Protein AF-A0A845E015-F1 (afdb_monomer)

pLDDT: mean 81.23, std 20.79, range [33.03, 98.19]

Sequence (175 aa):
MSHLIKTGALLLLVVFLGACHSNDQSSTSAENTTENEKNSPPLDDVDVSLSQDGETISSKSVLYCLPSNNCSEETAKRELRNVELNKMTENASVSPVKEGEEITIHIDGPQPEKISFITETQRNDGSYISDEVVDGRSFVIGGKGKYTILLTVQWENENGEFEGRVSQAAKLDVE

Foldseek 3Di:
DDDDDDDDDDDDDDDDPDPDDDDDDDDDDDDDDDDPPVPQPAPPDKDKFKDFPPHTFFKDWQDWAAVVVVHAPVNVCVSPVDDPLCVRCVVTDEAEDEAPGKIFMDIDDGAAPWKKKWKWFDDPVGIDIDIDTDPDGIDGDHDFAKMKMKIKTFHAPPVRHGRTMIIIIGIYGYD

Nearest PDB structures (foldseek):
  6fg9-assembly1_B  TM=4.701E-01  e=2.094E-01  Mus musculus
  5uwc-assembly1_G  TM=5.126E-01  e=4.700E-01  Homo sapiens
  5uv8-assembly2_G  TM=5.642E-01  e=6.495E-01  Homo sapiens
  3lb6-assembly1_C  TM=4.753E-01  e=9.996E-01  Homo sapiens
  2hft-assembly1_A-2  TM=3.355E-01  e=1.908E+00  Homo sapiens

Secondary structure (DSSP, 8-state):
---------------------------------------PPP--S-EEEEEETTEEEPEEEEEEE-GGGT--HHHHHHHTTT--HHHHTTTPPEEEE-TTSEEEEEEESSPPSEEEEEEEEEETTEEEEEEEE-SSSEEE--SSEEEEEEEEEEEE-TTS-EEEEEEEEEEEEE-

Radius of gyration: 27.39 Å; Cα contacts (8 Å, |Δi|>4): 301; chains: 1; bounding box: 54×73×71 Å

Mean predicted aligned error: 12.78 Å

Structure (mmCIF, N/CA/C/O backbone):
data_AF-A0A845E015-F1
#
_entry.id   AF-A0A845E015-F1
#
loop_
_atom_site.group_PDB
_atom_site.id
_atom_site.type_symbol
_atom_site.label_atom_id
_atom_site.label_alt_id
_atom_site.label_comp_id
_atom_site.label_asym_id
_atom_site.label_entity_id
_atom_site.label_seq_id
_atom_site.pdbx_PDB_ins_code
_atom_site.Cartn_x
_atom_site.Cartn_y
_atom_site.Cartn_z
_atom_site.occupancy
_atom_site.B_iso_or_equiv
_atom_site.auth_seq_id
_atom_site.auth_comp_id
_atom_site.auth_asym_id
_atom_site.auth_atom_id
_atom_site.pdbx_PDB_model_num
ATOM 1 N N . MET A 1 1 ? 24.212 -57.681 9.987 1.00 37.47 1 MET A N 1
ATOM 2 C CA . MET A 1 1 ? 25.670 -57.891 10.106 1.00 37.47 1 MET A CA 1
ATOM 3 C C . MET A 1 1 ? 26.163 -58.578 8.845 1.00 37.47 1 MET A C 1
ATOM 5 O O . MET A 1 1 ? 25.586 -59.583 8.463 1.00 37.47 1 MET A O 1
ATOM 9 N N . SER A 1 2 ? 27.204 -57.993 8.258 1.00 35.72 2 SER A N 1
ATOM 10 C CA . SER A 1 2 ? 28.166 -58.548 7.296 1.00 35.72 2 SER A CA 1
ATOM 11 C C . SER A 1 2 ? 27.725 -58.977 5.894 1.00 35.72 2 SER A C 1
ATOM 13 O O . SER A 1 2 ? 27.258 -60.083 5.645 1.00 35.72 2 SER A O 1
ATOM 15 N N . HIS A 1 3 ? 28.067 -58.075 4.973 1.00 35.16 3 HIS A N 1
ATOM 16 C CA . HIS A 1 3 ? 28.510 -58.326 3.607 1.00 35.16 3 HIS A CA 1
ATOM 17 C C . HIS A 1 3 ? 29.562 -59.442 3.500 1.00 35.16 3 HIS A C 1
ATOM 19 O O . HIS A 1 3 ? 30.440 -59.565 4.354 1.00 35.16 3 HIS A O 1
ATOM 25 N N . LEU A 1 4 ? 29.563 -60.133 2.358 1.00 44.69 4 LEU A N 1
ATOM 26 C CA . LEU A 1 4 ? 30.759 -60.753 1.795 1.00 44.69 4 LEU A CA 1
ATOM 27 C C . LEU A 1 4 ? 30.839 -60.402 0.306 1.00 44.69 4 LEU A C 1
ATOM 29 O O . LEU A 1 4 ? 30.000 -60.785 -0.504 1.00 44.69 4 LEU A O 1
ATOM 33 N N . ILE A 1 5 ? 31.847 -59.592 0.003 1.00 49.12 5 ILE A N 1
ATOM 34 C CA . ILE A 1 5 ? 32.265 -59.117 -1.314 1.00 49.12 5 ILE A CA 1
ATOM 35 C C . ILE A 1 5 ? 33.076 -60.224 -1.999 1.00 49.12 5 ILE A C 1
ATOM 37 O O . ILE A 1 5 ? 33.929 -60.838 -1.357 1.00 49.12 5 ILE A O 1
ATOM 41 N N . LYS A 1 6 ? 32.912 -60.400 -3.317 1.00 42.56 6 LYS A N 1
ATOM 42 C CA . LYS A 1 6 ? 34.004 -60.877 -4.180 1.00 42.56 6 LYS A CA 1
ATOM 43 C C . LYS A 1 6 ? 33.887 -60.334 -5.612 1.00 42.56 6 LYS A C 1
ATOM 45 O O . LYS A 1 6 ? 33.151 -60.849 -6.439 1.00 42.56 6 LYS A O 1
ATOM 50 N N . THR A 1 7 ? 34.613 -59.237 -5.822 1.00 51.06 7 THR A N 1
ATOM 51 C CA . THR A 1 7 ? 35.444 -58.869 -6.987 1.00 51.06 7 THR A CA 1
ATOM 52 C C . THR A 1 7 ? 35.241 -59.564 -8.342 1.00 51.06 7 THR A C 1
ATOM 54 O O . THR A 1 7 ? 35.535 -60.746 -8.493 1.00 51.06 7 THR A O 1
ATOM 57 N N . GLY A 1 8 ? 34.985 -58.723 -9.347 1.00 44.03 8 GLY A N 1
ATOM 58 C CA . GLY A 1 8 ? 35.441 -58.808 -10.744 1.00 44.03 8 GLY A CA 1
ATOM 59 C C . GLY A 1 8 ? 35.162 -57.440 -11.391 1.00 44.03 8 GLY A C 1
ATOM 60 O O . GLY A 1 8 ? 34.007 -57.040 -11.430 1.00 44.03 8 GLY A O 1
ATOM 61 N N . ALA A 1 9 ? 36.160 -56.555 -11.540 1.00 49.34 9 ALA A N 1
ATOM 62 C CA . ALA A 1 9 ? 36.953 -56.331 -12.767 1.00 49.34 9 ALA A CA 1
ATOM 63 C C . ALA A 1 9 ? 36.065 -55.958 -13.977 1.00 49.34 9 ALA A C 1
ATOM 65 O O . ALA A 1 9 ? 35.114 -56.668 -14.255 1.00 49.34 9 ALA A O 1
ATOM 66 N N . LEU A 1 10 ? 36.290 -54.933 -14.797 1.00 40.16 10 LEU A N 1
ATOM 67 C CA . LEU A 1 10 ? 37.304 -53.890 -14.968 1.00 40.16 10 LEU A CA 1
ATOM 68 C C . LEU A 1 10 ? 36.727 -52.951 -16.066 1.00 40.16 10 LEU A C 1
ATOM 70 O O . LEU A 1 10 ? 36.032 -53.436 -16.952 1.00 40.16 10 LEU A O 1
ATOM 74 N N . LEU A 1 11 ? 37.023 -51.649 -15.974 1.00 45.19 11 LEU A N 1
ATOM 75 C CA . LEU A 1 11 ? 36.983 -50.566 -16.981 1.00 45.19 11 LEU A CA 1
ATOM 76 C C . LEU A 1 11 ? 36.246 -50.747 -18.330 1.00 45.19 11 LEU A C 1
ATOM 78 O O . LEU A 1 11 ? 36.599 -51.611 -19.124 1.00 45.19 11 LEU A O 1
ATOM 82 N N . LEU A 1 12 ? 35.498 -49.701 -18.718 1.00 45.59 12 LEU A N 1
ATOM 83 C CA . LEU A 1 12 ? 35.851 -48.920 -19.915 1.00 45.59 12 LEU A CA 1
ATOM 84 C C . LEU A 1 12 ? 35.300 -47.487 -19.847 1.00 45.59 12 LEU A C 1
ATOM 86 O O . LEU A 1 12 ? 34.142 -47.236 -19.535 1.00 45.59 12 LEU A O 1
ATOM 90 N N . LEU A 1 13 ? 36.217 -46.564 -20.105 1.00 49.88 13 LEU A N 1
ATOM 91 C CA . LEU A 1 13 ? 36.133 -45.117 -20.019 1.00 49.88 13 LEU A CA 1
ATOM 92 C C . LEU A 1 13 ? 35.962 -44.613 -21.455 1.00 49.88 13 LEU A C 1
ATOM 94 O O . LEU A 1 13 ? 36.809 -44.911 -22.294 1.00 49.88 13 LEU A O 1
ATOM 98 N N . VAL A 1 14 ? 34.886 -43.881 -21.752 1.00 54.91 14 VAL A N 1
ATOM 99 C CA . VAL A 1 14 ? 34.743 -43.187 -23.039 1.00 54.91 14 VAL A CA 1
ATOM 100 C C . VAL A 1 14 ? 34.348 -41.741 -22.774 1.00 54.91 14 VAL A C 1
ATOM 102 O O . VAL A 1 14 ? 33.202 -41.423 -22.472 1.00 54.91 14 VAL A O 1
ATOM 105 N N . VAL A 1 15 ? 35.353 -40.872 -22.860 1.00 50.47 15 VAL A N 1
ATOM 106 C CA . VAL A 1 15 ? 35.214 -39.419 -22.921 1.00 50.47 15 VAL A CA 1
ATOM 107 C C . VAL A 1 15 ? 34.975 -39.064 -24.385 1.00 50.47 15 VAL A C 1
ATOM 109 O O . VAL A 1 15 ? 35.887 -39.185 -25.198 1.00 50.47 15 VAL A O 1
ATOM 112 N N . PHE A 1 16 ? 33.766 -38.625 -24.730 1.00 51.44 16 PHE A N 1
ATOM 113 C CA . PHE A 1 16 ? 33.521 -37.949 -26.003 1.00 51.44 16 PHE A CA 1
ATOM 114 C C . PHE A 1 16 ? 33.644 -36.438 -25.794 1.00 51.44 16 PHE A C 1
ATOM 116 O O . PHE A 1 16 ? 32.688 -35.757 -25.436 1.00 51.44 16 PHE A O 1
ATOM 123 N N . LEU A 1 17 ? 34.852 -35.919 -26.022 1.00 48.66 17 LEU A N 1
ATOM 124 C CA . LEU A 1 17 ? 35.083 -34.510 -26.337 1.00 48.66 17 LEU A CA 1
ATOM 125 C C . LEU A 1 17 ? 34.808 -34.321 -27.832 1.00 48.66 17 LEU A C 1
ATOM 127 O O . LEU A 1 17 ? 35.690 -34.494 -28.668 1.00 48.66 17 LEU A O 1
ATOM 131 N N . GLY A 1 18 ? 33.559 -34.009 -28.167 1.00 44.41 18 GLY A N 1
ATOM 132 C CA . GLY A 1 18 ? 33.164 -33.593 -29.508 1.00 44.41 18 GLY A CA 1
ATOM 133 C C . GLY A 1 18 ? 33.233 -32.077 -29.644 1.00 44.41 18 GLY A C 1
ATOM 134 O O . GLY A 1 18 ? 32.206 -31.412 -29.589 1.00 44.41 18 GLY A O 1
ATOM 135 N N . ALA A 1 19 ? 34.434 -31.528 -29.826 1.00 40.72 19 ALA A N 1
ATOM 136 C CA . ALA A 1 19 ? 34.593 -30.191 -30.385 1.00 40.72 19 ALA A CA 1
ATOM 137 C C . ALA A 1 19 ? 34.380 -30.284 -31.905 1.00 40.72 19 ALA A C 1
ATOM 139 O O . ALA A 1 19 ? 35.289 -30.669 -32.635 1.00 40.72 19 ALA A O 1
ATOM 140 N N . CYS A 1 20 ? 33.179 -29.959 -32.390 1.00 51.16 20 CYS A N 1
ATOM 141 C CA . CYS A 1 20 ? 32.971 -29.660 -33.807 1.00 51.16 20 CYS A CA 1
ATOM 142 C C . CYS A 1 20 ? 33.109 -28.153 -34.004 1.00 51.16 20 CYS A C 1
ATOM 144 O O . CYS A 1 20 ? 32.175 -27.384 -33.802 1.00 51.16 20 CYS A O 1
ATOM 146 N N . HIS A 1 21 ? 34.321 -27.749 -34.371 1.00 42.00 21 HIS A N 1
ATOM 147 C CA . HIS A 1 21 ? 34.584 -26.476 -35.018 1.00 42.00 21 HIS A CA 1
ATOM 148 C C . HIS A 1 21 ? 34.236 -26.649 -36.501 1.00 42.00 21 HIS A C 1
ATOM 150 O O . HIS A 1 21 ? 34.845 -27.463 -37.194 1.00 42.00 21 HIS A O 1
ATOM 156 N N . SER A 1 22 ? 33.246 -25.920 -36.999 1.00 44.38 22 SER A N 1
ATOM 157 C CA . SER A 1 22 ? 33.042 -25.727 -38.435 1.00 44.38 22 SER A CA 1
ATOM 158 C C . SER A 1 22 ? 32.519 -24.317 -38.624 1.00 44.38 22 SER A C 1
ATOM 160 O O . SER A 1 22 ? 31.389 -23.999 -38.268 1.00 44.38 22 SER A O 1
ATOM 162 N N . ASN A 1 23 ? 33.415 -23.470 -39.109 1.00 46.78 23 ASN A N 1
ATOM 163 C CA . ASN A 1 23 ? 33.151 -22.111 -39.521 1.00 46.78 23 ASN A CA 1
ATOM 164 C C . ASN A 1 23 ? 33.223 -22.128 -41.052 1.00 46.78 23 ASN A C 1
ATOM 166 O O . ASN A 1 23 ? 34.270 -22.509 -41.559 1.00 46.78 23 ASN A O 1
ATOM 170 N N . ASP A 1 24 ? 32.131 -21.784 -41.743 1.00 44.56 24 ASP A N 1
ATOM 171 C CA . 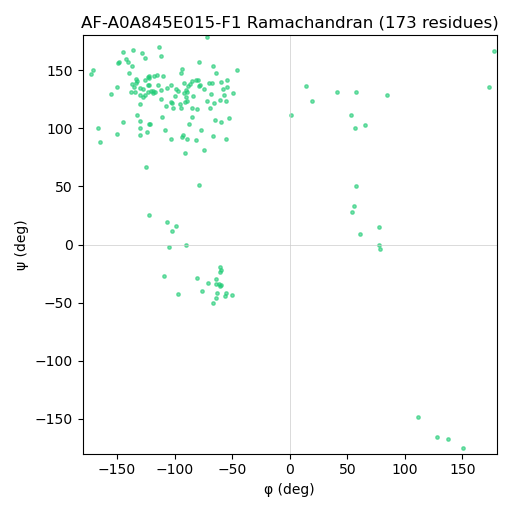ASP A 1 24 ? 32.116 -21.267 -43.125 1.00 44.56 24 ASP A CA 1
ATOM 172 C C . ASP A 1 24 ? 30.734 -20.639 -43.443 1.00 44.56 24 ASP A C 1
ATOM 174 O O . ASP A 1 24 ? 29.782 -21.293 -43.855 1.00 44.56 24 ASP A O 1
ATOM 178 N N . GLN A 1 25 ? 30.636 -19.346 -43.116 1.00 40.94 25 GLN A N 1
ATOM 179 C CA . GLN A 1 25 ? 30.233 -18.214 -43.971 1.00 40.94 25 GLN A CA 1
ATOM 180 C C . GLN A 1 25 ? 28.904 -18.224 -44.788 1.00 40.94 25 GLN A C 1
ATOM 182 O O . GLN A 1 25 ? 28.800 -18.867 -45.823 1.00 40.94 25 GLN A O 1
ATOM 187 N N . SER A 1 26 ? 27.975 -17.341 -44.351 1.00 38.50 26 SER A N 1
ATOM 188 C CA . SER A 1 26 ? 27.117 -16.351 -45.076 1.00 38.50 26 SER A CA 1
ATOM 189 C C . SER A 1 26 ? 26.475 -16.755 -46.423 1.00 38.50 26 SER A C 1
ATOM 191 O O . SER A 1 26 ? 27.168 -17.124 -47.358 1.00 38.50 26 SER A O 1
ATOM 193 N N . SER A 1 27 ? 25.186 -16.574 -46.735 1.00 40.53 27 SER A N 1
ATOM 194 C CA . SER A 1 27 ? 24.207 -15.499 -46.463 1.00 40.53 27 SER A CA 1
ATOM 195 C C . SER A 1 27 ? 22.833 -16.053 -46.911 1.00 40.53 27 SER A C 1
ATOM 197 O O . SER A 1 27 ? 22.796 -16.843 -47.854 1.00 40.53 27 SER A O 1
ATOM 199 N N . THR A 1 28 ? 21.680 -15.693 -46.345 1.00 33.03 28 THR A N 1
ATOM 200 C CA . THR A 1 28 ? 20.768 -14.662 -46.891 1.00 33.03 28 THR A CA 1
ATOM 201 C C . THR A 1 28 ? 19.485 -14.664 -46.047 1.00 33.03 28 THR A C 1
ATOM 203 O O . THR A 1 28 ? 18.975 -15.737 -45.739 1.00 33.03 28 THR A O 1
ATOM 206 N N . SER A 1 29 ? 19.013 -13.464 -45.692 1.00 45.69 29 SER A N 1
ATOM 207 C CA . SER A 1 29 ? 17.725 -13.079 -45.085 1.00 45.69 29 SER A CA 1
ATOM 208 C C . SER A 1 29 ? 16.716 -14.185 -44.761 1.00 45.69 29 SER A C 1
ATOM 210 O O . SER A 1 29 ? 16.039 -14.690 -45.654 1.00 45.69 29 SER A O 1
ATOM 212 N N . ALA A 1 30 ? 16.501 -14.407 -43.464 1.00 40.75 30 ALA A N 1
ATOM 213 C CA . ALA A 1 30 ? 15.176 -14.730 -42.950 1.00 40.75 30 ALA A CA 1
ATOM 214 C C . ALA A 1 30 ? 14.565 -13.441 -42.382 1.00 40.75 30 ALA A C 1
ATOM 216 O O . ALA A 1 30 ? 15.244 -12.652 -41.727 1.00 40.75 30 ALA A O 1
ATOM 217 N N . GLU A 1 31 ? 13.312 -13.204 -42.740 1.00 35.38 31 GLU A N 1
ATOM 218 C CA . GLU A 1 31 ? 12.538 -11.995 -42.492 1.00 35.38 31 GLU A CA 1
ATOM 219 C C . GLU A 1 31 ? 12.486 -11.633 -41.001 1.00 35.38 31 GLU A C 1
ATOM 221 O O . GLU A 1 31 ? 12.013 -12.410 -40.173 1.00 35.38 31 GLU A O 1
ATOM 226 N N . ASN A 1 32 ? 12.927 -10.414 -40.670 1.00 39.31 32 ASN A N 1
ATOM 227 C CA . ASN A 1 32 ? 12.613 -9.781 -39.393 1.00 39.31 32 ASN A CA 1
ATOM 228 C C . ASN A 1 32 ? 11.093 -9.649 -39.286 1.00 39.31 32 ASN A C 1
ATOM 230 O O . ASN A 1 32 ? 10.502 -8.775 -39.922 1.00 39.31 32 ASN A O 1
ATOM 234 N N . THR A 1 33 ? 10.476 -10.487 -38.460 1.00 40.12 33 THR A N 1
ATOM 235 C CA . THR A 1 33 ? 9.096 -10.286 -38.030 1.00 40.12 33 THR A CA 1
ATOM 236 C C . THR A 1 33 ? 9.077 -10.201 -36.511 1.00 40.12 33 THR A C 1
ATOM 238 O O . THR A 1 33 ? 9.175 -11.208 -35.821 1.00 40.12 33 THR A O 1
ATOM 241 N N . THR A 1 34 ? 8.929 -8.955 -36.050 1.00 46.97 34 THR A N 1
ATOM 242 C CA . THR A 1 34 ? 8.390 -8.509 -34.754 1.00 46.97 34 THR A CA 1
ATOM 243 C C . THR A 1 34 ? 9.036 -9.041 -33.478 1.00 46.97 34 THR A C 1
ATOM 245 O O . THR A 1 34 ? 8.598 -10.038 -32.921 1.00 46.97 34 THR A O 1
ATOM 248 N N . GLU A 1 35 ? 9.892 -8.209 -32.895 1.00 40.12 35 GLU A N 1
ATOM 249 C CA . GLU A 1 35 ? 9.710 -7.830 -31.496 1.00 40.12 35 GLU A CA 1
ATOM 250 C C . GLU A 1 35 ? 9.250 -6.371 -31.520 1.00 40.12 35 GLU A C 1
ATOM 252 O O . GLU A 1 35 ? 10.032 -5.448 -31.733 1.00 40.12 35 GLU A O 1
ATOM 257 N N . ASN A 1 36 ? 7.937 -6.155 -31.402 1.00 41.44 36 ASN A N 1
ATOM 258 C CA . ASN A 1 36 ? 7.492 -4.902 -30.811 1.00 41.44 36 ASN A CA 1
ATOM 259 C C . ASN A 1 36 ? 7.953 -5.015 -29.363 1.00 41.44 36 ASN A C 1
ATOM 261 O O . ASN A 1 36 ? 7.257 -5.625 -28.556 1.00 41.44 36 ASN A O 1
ATOM 265 N N . GLU A 1 37 ? 9.145 -4.495 -29.075 1.00 46.66 37 GLU A N 1
ATOM 266 C CA . GLU A 1 37 ? 9.539 -4.098 -27.732 1.00 46.66 37 GLU A CA 1
ATOM 267 C C . GLU A 1 37 ? 8.449 -3.124 -27.289 1.00 46.66 37 GLU A C 1
ATOM 269 O O . GLU A 1 37 ? 8.433 -1.937 -27.637 1.00 46.66 37 GLU A O 1
ATOM 274 N N . LYS A 1 38 ? 7.414 -3.665 -26.652 1.00 47.22 38 LYS A N 1
ATOM 275 C CA . LYS A 1 38 ? 6.378 -2.866 -26.041 1.00 47.22 38 LYS A CA 1
ATOM 276 C C . LYS A 1 38 ? 7.048 -2.317 -24.800 1.00 47.22 38 LYS A C 1
ATOM 278 O O . LYS A 1 38 ? 6.956 -2.898 -23.731 1.00 47.22 38 LYS A O 1
ATOM 283 N N . ASN A 1 39 ? 7.811 -1.247 -24.998 1.00 56.28 39 ASN A N 1
ATOM 284 C CA . ASN A 1 39 ? 8.4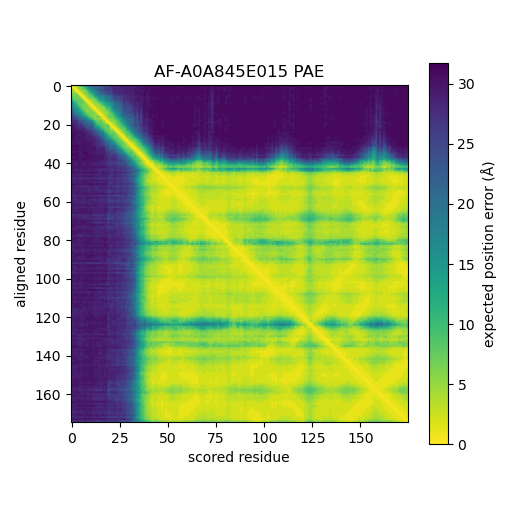60 -0.530 -23.921 1.00 56.28 39 ASN A CA 1
ATOM 285 C C . ASN A 1 39 ? 7.367 -0.204 -22.907 1.00 56.28 39 ASN A C 1
ATOM 287 O O . ASN A 1 39 ? 6.471 0.596 -23.209 1.00 56.28 39 ASN A O 1
ATOM 291 N N . SER A 1 40 ? 7.402 -0.880 -21.755 1.00 60.62 40 SER A N 1
ATOM 292 C CA . SER A 1 40 ? 6.577 -0.515 -20.614 1.00 60.62 40 SER A CA 1
ATOM 293 C C . SER A 1 40 ? 6.758 0.987 -20.413 1.00 60.62 40 SER A C 1
ATOM 295 O O . SER A 1 40 ? 7.894 1.478 -20.475 1.00 60.62 40 SER A O 1
ATOM 297 N N . PRO A 1 41 ? 5.664 1.755 -20.286 1.00 66.12 41 PRO A N 1
ATOM 298 C CA . PRO A 1 41 ? 5.787 3.182 -20.057 1.00 66.12 41 PRO A CA 1
ATOM 299 C C . PRO A 1 41 ? 6.680 3.396 -18.828 1.00 66.12 41 PRO A C 1
ATOM 301 O O . PRO A 1 41 ? 6.532 2.669 -17.843 1.00 66.12 41 PRO A O 1
ATOM 304 N N . PRO A 1 42 ? 7.633 4.339 -18.892 1.00 79.69 42 PRO A N 1
ATOM 305 C CA . PRO A 1 42 ? 8.617 4.495 -17.836 1.00 79.69 42 PRO A CA 1
ATOM 306 C C . PRO A 1 42 ? 7.924 4.791 -16.503 1.00 79.69 42 PRO A C 1
ATOM 308 O O . PRO A 1 42 ? 6.962 5.559 -16.446 1.00 79.69 42 PRO A O 1
ATOM 311 N N . LEU A 1 43 ? 8.432 4.184 -15.430 1.00 85.44 43 LEU A N 1
ATOM 312 C CA . LEU A 1 43 ? 7.988 4.417 -14.052 1.00 85.44 43 LEU A CA 1
ATOM 313 C C . LEU A 1 43 ? 8.594 5.713 -13.497 1.00 85.44 43 LEU A C 1
ATOM 315 O O . LEU A 1 43 ? 9.211 5.724 -12.430 1.00 85.44 43 LEU A O 1
ATOM 319 N N . ASP A 1 44 ? 8.453 6.798 -14.249 1.00 76.12 44 ASP A N 1
ATOM 320 C CA . ASP A 1 44 ? 8.893 8.121 -13.833 1.00 76.12 44 ASP A CA 1
ATOM 321 C C . ASP A 1 44 ? 7.744 8.795 -13.071 1.00 76.12 44 ASP A C 1
ATOM 323 O O . ASP A 1 44 ? 6.633 8.908 -13.585 1.00 76.12 44 ASP A O 1
ATOM 327 N N . ASP A 1 45 ? 8.019 9.213 -11.833 1.00 79.12 45 ASP A N 1
ATOM 328 C CA . ASP A 1 45 ? 7.098 9.961 -10.964 1.00 79.12 45 ASP A CA 1
ATOM 329 C C . ASP A 1 45 ? 5.751 9.272 -10.671 1.00 79.12 45 ASP A C 1
ATOM 331 O O . ASP A 1 45 ? 4.686 9.879 -10.779 1.00 79.12 45 ASP A O 1
ATOM 335 N N . VAL A 1 46 ? 5.795 8.003 -10.253 1.00 92.25 46 VAL A N 1
ATOM 336 C CA . VAL A 1 46 ? 4.602 7.299 -9.762 1.00 92.25 46 VAL A CA 1
ATOM 337 C C . VAL A 1 46 ? 4.219 7.791 -8.367 1.00 92.25 46 VAL A C 1
ATOM 339 O O . VAL A 1 46 ? 5.064 7.814 -7.474 1.00 92.25 46 VAL A O 1
ATOM 342 N N . ASP A 1 47 ? 2.938 8.078 -8.138 1.00 94.06 47 ASP A N 1
ATOM 343 C CA . ASP A 1 47 ? 2.404 8.304 -6.790 1.00 94.06 47 ASP A CA 1
ATOM 344 C C . ASP A 1 47 ? 1.342 7.269 -6.417 1.00 94.06 47 ASP A C 1
ATOM 346 O O . ASP A 1 47 ? 0.576 6.794 -7.258 1.00 94.06 47 ASP A O 1
ATOM 350 N N . VAL A 1 48 ? 1.317 6.904 -5.135 1.00 96.88 48 VAL A N 1
ATOM 351 C CA . VAL A 1 48 ? 0.365 5.942 -4.574 1.00 96.88 48 VAL A CA 1
ATOM 352 C C . VAL A 1 48 ? -0.259 6.546 -3.332 1.00 96.88 48 VAL A C 1
ATOM 354 O O . VAL A 1 48 ? 0.439 6.813 -2.349 1.00 96.88 48 VAL A O 1
ATOM 357 N N . SER A 1 49 ? -1.581 6.680 -3.342 1.00 97.12 49 SER A N 1
ATOM 358 C CA . SER A 1 49 ? -2.342 7.199 -2.208 1.00 97.12 49 SER A CA 1
ATOM 359 C C . SER A 1 49 ? -3.605 6.383 -1.936 1.00 97.12 49 SER A C 1
ATOM 361 O O . SER A 1 49 ? -4.010 5.518 -2.715 1.00 97.12 49 SER A O 1
ATOM 363 N N . LEU A 1 50 ? -4.201 6.624 -0.770 1.00 98.00 50 LEU A N 1
ATOM 364 C CA . LEU A 1 50 ? -5.374 5.918 -0.269 1.00 98.00 50 LEU A CA 1
ATOM 365 C C . LEU A 1 50 ? -6.497 6.919 0.008 1.00 98.00 50 LEU A C 1
ATOM 367 O O . LEU A 1 50 ? -6.244 8.029 0.482 1.00 98.00 50 LEU A O 1
ATOM 371 N N . SER A 1 51 ? -7.744 6.520 -0.228 1.00 98.12 51 SER A N 1
ATOM 372 C CA . SER A 1 51 ? -8.918 7.305 0.167 1.00 98.12 51 SER A CA 1
ATOM 373 C C . SER A 1 51 ? -10.113 6.426 0.504 1.00 98.12 51 SER A C 1
ATOM 375 O O . SER A 1 51 ? -10.248 5.348 -0.068 1.00 98.12 51 SER A O 1
ATOM 377 N N . GLN A 1 52 ? -11.043 6.935 1.300 1.00 98.12 52 GLN A N 1
ATOM 378 C CA . GLN A 1 52 ? -12.391 6.378 1.434 1.00 98.12 52 GLN A CA 1
ATOM 379 C C . GLN A 1 52 ? -13.392 7.532 1.344 1.00 98.12 52 GLN A C 1
ATOM 381 O O . GLN A 1 52 ? -13.110 8.620 1.835 1.00 98.12 52 GLN A O 1
ATOM 386 N N . ASP A 1 53 ? -14.512 7.339 0.643 1.00 95.19 53 ASP A N 1
ATOM 387 C CA . ASP A 1 53 ? -15.525 8.387 0.414 1.00 95.19 53 ASP A CA 1
ATOM 388 C C . ASP A 1 53 ? -14.988 9.701 -0.190 1.00 95.19 53 ASP A C 1
ATOM 390 O O . ASP A 1 53 ? -15.544 10.782 0.000 1.00 95.19 53 ASP A O 1
ATOM 394 N N . GLY A 1 54 ? -13.893 9.618 -0.948 1.00 94.06 54 GLY A N 1
ATOM 395 C CA . GLY A 1 54 ? -13.216 10.785 -1.519 1.00 94.06 54 GLY A CA 1
ATOM 396 C C . GLY A 1 54 ? -12.355 11.571 -0.523 1.00 94.06 54 GLY A C 1
ATOM 397 O O . GLY A 1 54 ? -11.711 12.538 -0.927 1.00 94.06 54 GLY A O 1
ATOM 398 N N . GLU A 1 55 ? -12.287 11.154 0.742 1.00 97.00 55 GLU A N 1
ATOM 399 C CA . GLU A 1 55 ? -11.376 11.712 1.738 1.00 97.00 55 GLU A CA 1
ATOM 400 C C . GLU A 1 55 ? -10.037 10.970 1.728 1.00 97.00 55 GLU A C 1
ATOM 402 O O . GLU A 1 55 ? -9.976 9.739 1.749 1.00 97.00 55 GLU A O 1
ATOM 407 N N . THR A 1 56 ? -8.937 11.723 1.695 1.00 97.31 56 THR A N 1
ATOM 408 C CA . THR A 1 56 ? -7.585 11.159 1.702 1.00 97.31 56 THR A CA 1
ATOM 409 C C . THR A 1 56 ? -7.265 10.509 3.045 1.00 97.31 56 THR A C 1
ATOM 411 O O . THR A 1 56 ? -7.353 11.136 4.102 1.00 97.31 56 THR A O 1
ATOM 414 N N . ILE A 1 57 ? -6.788 9.270 2.990 1.00 97.88 57 ILE A N 1
ATOM 415 C CA . ILE A 1 57 ? -6.207 8.568 4.130 1.00 97.88 57 ILE A CA 1
ATOM 416 C C . ILE A 1 57 ? -4.741 8.983 4.245 1.00 97.88 57 ILE A C 1
ATOM 418 O O . ILE A 1 57 ? -3.972 8.896 3.288 1.00 97.88 57 ILE A O 1
ATOM 422 N N . SER A 1 58 ? -4.336 9.427 5.434 1.00 96.12 58 SER A N 1
ATOM 423 C CA . SER A 1 58 ? -2.953 9.807 5.692 1.00 96.12 58 SER A CA 1
ATOM 424 C C . SER A 1 58 ? -2.066 8.565 5.682 1.00 96.12 58 SER A C 1
ATOM 426 O O . SER A 1 58 ? -2.215 7.666 6.511 1.00 96.12 58 SER A O 1
ATOM 428 N N . SER A 1 59 ? -1.120 8.531 4.748 1.00 95.81 59 SER A N 1
ATOM 429 C CA . SER A 1 59 ? -0.116 7.480 4.648 1.00 95.81 59 SER A CA 1
ATOM 430 C C . SER A 1 59 ? 1.296 8.054 4.639 1.00 95.81 59 SER A C 1
ATOM 432 O O . SER A 1 59 ? 1.531 9.236 4.381 1.00 95.81 59 SER A O 1
ATOM 434 N N . LYS A 1 60 ? 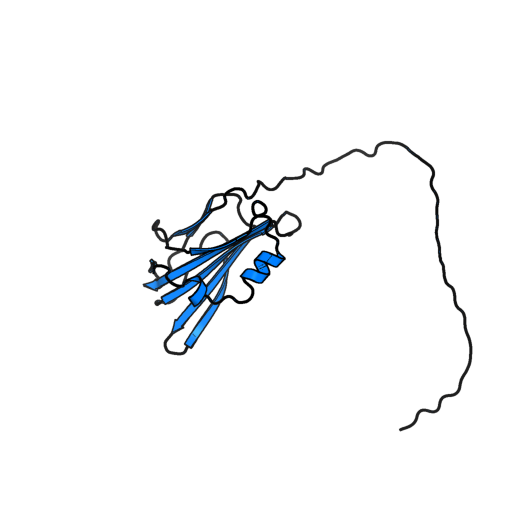2.258 7.190 4.948 1.00 94.12 60 LYS A N 1
ATOM 435 C CA . LYS A 1 60 ? 3.687 7.469 4.906 1.00 94.12 60 LYS A CA 1
ATOM 436 C C . LYS A 1 60 ? 4.345 6.529 3.907 1.00 94.12 60 LYS A C 1
ATOM 438 O O . LYS A 1 60 ? 4.167 5.315 3.999 1.00 94.12 60 LYS A O 1
ATOM 443 N N . SER A 1 61 ? 5.170 7.087 3.026 1.00 93.69 61 SER A N 1
ATOM 444 C CA . SER A 1 61 ? 6.001 6.280 2.136 1.00 93.69 61 SER A CA 1
ATOM 445 C C . SER A 1 61 ? 7.024 5.495 2.963 1.00 93.69 61 SER A C 1
ATOM 447 O O . SER A 1 61 ? 7.795 6.068 3.738 1.00 93.69 61 SER A O 1
ATOM 449 N N . VAL A 1 62 ? 6.984 4.170 2.833 1.00 93.94 62 VAL A N 1
ATOM 450 C CA . VAL A 1 62 ? 7.913 3.229 3.478 1.00 93.94 62 VAL A CA 1
ATOM 451 C C . VAL A 1 62 ? 9.015 2.835 2.513 1.00 93.94 62 VAL A C 1
ATOM 453 O O . VAL A 1 62 ? 10.182 2.769 2.892 1.00 93.94 62 VAL A O 1
ATOM 456 N N . LEU A 1 63 ? 8.636 2.572 1.266 1.00 94.12 63 LEU A N 1
ATOM 457 C CA . LEU A 1 63 ? 9.546 2.198 0.202 1.00 94.12 63 LEU A CA 1
ATOM 458 C C . LEU A 1 63 ? 9.144 2.944 -1.062 1.00 94.12 63 LEU A C 1
ATOM 460 O O . LEU A 1 63 ? 7.981 2.925 -1.457 1.00 94.12 63 LEU A O 1
ATOM 464 N N . TYR A 1 64 ? 10.131 3.552 -1.704 1.00 94.62 64 TYR A N 1
ATOM 465 C CA . TYR A 1 64 ? 10.013 4.106 -3.041 1.00 94.62 64 TYR A CA 1
ATOM 466 C C . TYR A 1 64 ? 11.199 3.579 -3.844 1.00 94.62 64 TYR A C 1
ATOM 468 O O . TYR A 1 64 ? 12.316 4.078 -3.720 1.00 94.62 64 TYR A O 1
ATOM 476 N N . CYS A 1 65 ? 10.988 2.483 -4.564 1.00 94.44 65 CYS A N 1
ATOM 477 C CA . CYS A 1 65 ? 12.031 1.712 -5.232 1.00 94.44 65 CYS A CA 1
ATOM 478 C C . CYS A 1 65 ? 11.696 1.617 -6.717 1.00 94.44 65 CYS A C 1
ATOM 480 O O . CYS A 1 65 ? 10.896 0.775 -7.110 1.00 94.44 65 CYS A O 1
ATOM 482 N N . LEU A 1 66 ? 12.289 2.489 -7.527 1.00 93.00 66 LEU A N 1
ATOM 483 C CA . LEU A 1 66 ? 12.018 2.590 -8.961 1.00 93.00 66 LEU A CA 1
ATOM 484 C C . LEU A 1 66 ? 13.339 2.547 -9.750 1.00 93.00 66 LEU A C 1
ATOM 486 O O . LEU A 1 66 ? 14.411 2.770 -9.181 1.00 93.00 66 LEU A O 1
ATOM 490 N N . PRO A 1 67 ? 13.317 2.312 -11.070 1.00 86.94 67 PRO A N 1
ATOM 491 C CA . PRO A 1 67 ? 14.542 2.295 -11.869 1.00 86.94 67 PRO A CA 1
ATOM 492 C C . PRO A 1 67 ? 15.287 3.636 -11.809 1.00 86.94 67 PRO A C 1
ATOM 494 O O . PRO A 1 67 ? 16.515 3.673 -11.739 1.00 86.94 67 PRO A O 1
ATOM 497 N N . SER A 1 68 ? 14.538 4.742 -11.738 1.00 85.69 68 SER A N 1
ATOM 498 C CA . SER A 1 68 ? 15.054 6.114 -11.669 1.00 85.69 68 SER A CA 1
ATOM 499 C C . SER A 1 68 ? 15.933 6.394 -10.444 1.00 85.69 68 SER A C 1
ATOM 501 O O . SER A 1 68 ? 16.796 7.272 -10.499 1.00 85.69 68 SER A O 1
ATOM 503 N N . ASN A 1 69 ? 15.786 5.631 -9.353 1.00 88.50 69 ASN A N 1
ATOM 504 C CA . ASN A 1 69 ? 16.645 5.734 -8.171 1.00 88.50 69 ASN A CA 1
ATOM 505 C C . ASN A 1 69 ? 17.633 4.565 -8.018 1.00 88.50 69 ASN A C 1
ATOM 507 O O . ASN A 1 69 ? 18.200 4.372 -6.941 1.00 88.50 69 ASN A O 1
ATOM 511 N N . ASN A 1 70 ? 17.899 3.839 -9.112 1.00 86.75 70 ASN A N 1
ATOM 512 C CA . ASN A 1 70 ? 18.796 2.681 -9.175 1.00 86.75 70 ASN A CA 1
ATOM 513 C C . ASN A 1 70 ? 18.424 1.574 -8.176 1.00 86.75 70 ASN A C 1
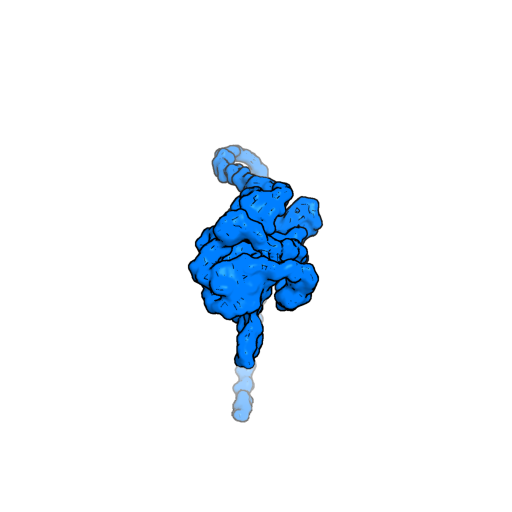ATOM 515 O O . ASN A 1 70 ? 19.304 0.899 -7.631 1.00 86.75 70 ASN A O 1
ATOM 519 N N . CYS A 1 71 ? 17.132 1.399 -7.898 1.00 91.12 71 CYS A N 1
ATOM 520 C CA . CYS A 1 71 ? 16.687 0.365 -6.981 1.00 91.12 71 CYS A CA 1
ATOM 521 C C . CYS A 1 71 ? 16.522 -0.986 -7.686 1.00 91.12 71 CYS A C 1
ATOM 523 O O . CYS A 1 71 ? 16.053 -1.072 -8.816 1.00 91.12 71 CYS A O 1
ATOM 525 N N . SER A 1 72 ? 16.919 -2.054 -6.994 1.00 92.94 72 SER A N 1
ATOM 526 C CA . SER A 1 72 ? 16.811 -3.435 -7.465 1.00 92.94 72 SER A CA 1
ATOM 527 C C . SER A 1 72 ? 15.797 -4.230 -6.649 1.00 92.94 72 SER A C 1
ATOM 529 O O . SER A 1 72 ? 15.499 -3.883 -5.503 1.00 92.94 72 SER A O 1
ATOM 531 N N . GLU A 1 73 ? 15.347 -5.362 -7.191 1.00 94.62 73 GLU A N 1
ATOM 532 C CA . GLU A 1 73 ? 14.449 -6.281 -6.485 1.00 94.62 73 GLU A CA 1
ATOM 533 C C . GLU A 1 73 ? 15.029 -6.726 -5.130 1.00 94.62 73 GLU A C 1
ATOM 535 O O . GLU A 1 73 ? 14.337 -6.741 -4.114 1.00 94.62 73 GLU A O 1
ATOM 540 N N . GLU A 1 74 ? 16.329 -7.026 -5.082 1.00 93.94 74 GLU A N 1
ATOM 541 C CA . GLU A 1 74 ? 17.016 -7.414 -3.845 1.00 93.94 74 GLU A CA 1
ATOM 542 C C . GLU A 1 74 ? 17.028 -6.286 -2.807 1.00 93.94 74 GLU A C 1
ATOM 544 O O . GLU A 1 74 ? 16.910 -6.538 -1.606 1.00 93.94 74 GLU A O 1
ATOM 549 N N . THR A 1 75 ? 17.109 -5.032 -3.260 1.00 91.62 75 THR A N 1
ATOM 550 C 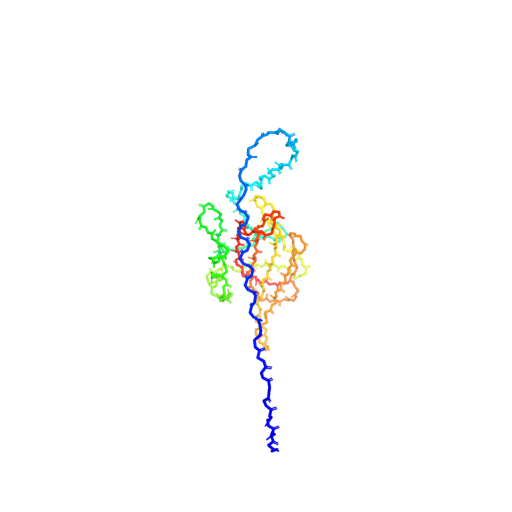CA . THR A 1 75 ? 16.969 -3.869 -2.378 1.00 91.62 75 THR A CA 1
ATOM 551 C C . THR A 1 75 ? 15.541 -3.791 -1.843 1.00 91.62 75 THR A C 1
ATOM 553 O O . THR A 1 75 ? 15.361 -3.761 -0.627 1.00 91.62 75 THR A O 1
ATOM 556 N N . ALA A 1 76 ? 14.528 -3.872 -2.712 1.00 92.62 76 ALA A N 1
ATOM 557 C CA . ALA A 1 76 ? 13.118 -3.857 -2.314 1.00 92.62 76 ALA A CA 1
ATOM 558 C C . ALA A 1 76 ? 12.774 -4.966 -1.305 1.00 92.62 76 ALA A C 1
ATOM 560 O O . ALA A 1 76 ? 12.100 -4.724 -0.300 1.00 92.62 76 ALA A O 1
ATOM 561 N N . LYS A 1 77 ? 13.261 -6.191 -1.547 1.00 92.44 77 LYS A N 1
ATOM 562 C CA . LYS A 1 77 ? 13.093 -7.340 -0.645 1.00 92.44 77 LYS A CA 1
ATOM 563 C C . LYS A 1 77 ? 13.775 -7.108 0.695 1.00 92.44 77 LYS A C 1
ATOM 565 O O . LYS A 1 77 ? 13.204 -7.458 1.723 1.00 92.44 77 LYS A O 1
ATOM 570 N N . ARG A 1 78 ? 14.985 -6.538 0.707 1.00 91.50 78 ARG A N 1
ATOM 571 C CA . ARG A 1 78 ? 15.727 -6.268 1.945 1.00 91.50 78 ARG A CA 1
ATOM 572 C C . ARG A 1 78 ? 15.007 -5.249 2.823 1.00 91.50 78 ARG A C 1
ATOM 574 O O . ARG A 1 78 ? 14.873 -5.506 4.018 1.00 91.50 78 ARG A O 1
ATOM 581 N N . GLU A 1 79 ? 14.530 -4.149 2.242 1.00 89.06 79 GLU A N 1
ATOM 582 C CA . GLU A 1 79 ? 13.833 -3.091 2.991 1.00 89.06 79 GLU A CA 1
ATOM 583 C C . GLU A 1 79 ? 12.513 -3.589 3.609 1.00 89.06 79 GLU A C 1
ATOM 585 O O . GLU A 1 79 ? 12.130 -3.151 4.692 1.00 89.06 79 GLU A O 1
ATOM 590 N N . LEU A 1 80 ? 11.855 -4.569 2.978 1.00 88.62 80 LEU A N 1
ATOM 591 C CA . LEU A 1 80 ? 10.608 -5.170 3.469 1.00 88.62 80 LEU A CA 1
ATOM 592 C C . LEU A 1 80 ? 10.791 -6.549 4.129 1.00 88.62 80 LEU A C 1
ATOM 594 O O . LEU A 1 80 ? 9.813 -7.243 4.379 1.00 88.62 80 LEU A O 1
ATOM 598 N N . ARG A 1 81 ? 12.018 -6.992 4.434 1.00 81.56 81 ARG A N 1
ATOM 599 C CA . ARG A 1 81 ? 12.248 -8.348 4.979 1.00 81.56 81 ARG A CA 1
ATOM 600 C C . ARG A 1 81 ? 11.762 -8.515 6.420 1.00 81.56 81 ARG A C 1
ATOM 602 O O . ARG A 1 81 ? 11.363 -9.607 6.807 1.00 81.56 81 ARG A O 1
ATOM 609 N N . ASN A 1 82 ? 11.839 -7.445 7.209 1.00 77.19 82 ASN A N 1
ATOM 610 C CA . ASN A 1 82 ? 11.475 -7.421 8.625 1.00 77.19 82 ASN A CA 1
ATOM 611 C C . ASN A 1 82 ? 10.442 -6.312 8.853 1.00 77.19 82 ASN A C 1
ATOM 613 O O . ASN A 1 82 ? 10.744 -5.281 9.456 1.00 77.19 82 ASN A O 1
ATOM 617 N N . VAL A 1 83 ? 9.247 -6.492 8.286 1.00 79.06 83 VAL A N 1
ATOM 618 C CA . VAL A 1 83 ? 8.153 -5.525 8.413 1.00 79.06 83 VAL A CA 1
ATOM 619 C C . VAL A 1 83 ? 7.706 -5.434 9.872 1.00 79.06 83 VAL A C 1
ATOM 621 O O . VAL A 1 83 ? 7.040 -6.324 10.390 1.00 79.06 83 VAL A O 1
ATOM 624 N N . GLU A 1 84 ? 8.044 -4.327 10.527 1.00 87.12 84 GLU A N 1
ATOM 625 C CA . GLU A 1 84 ? 7.455 -3.918 11.802 1.00 87.12 84 GLU A CA 1
ATOM 626 C C . GLU A 1 84 ? 6.454 -2.789 11.527 1.00 87.12 84 GLU A C 1
ATOM 628 O O . GLU A 1 84 ? 6.816 -1.609 11.503 1.00 87.12 84 GLU A O 1
ATOM 633 N N . LEU A 1 85 ? 5.189 -3.150 11.296 1.00 85.31 85 LEU A N 1
ATOM 634 C CA . LEU A 1 85 ? 4.102 -2.230 10.925 1.00 85.31 85 LEU A CA 1
ATOM 635 C C . LEU A 1 85 ? 4.010 -1.015 11.865 1.00 85.31 85 LEU A C 1
ATOM 637 O O . LEU A 1 85 ? 3.933 0.132 11.414 1.00 85.31 85 LEU A O 1
ATOM 641 N N . ASN A 1 86 ? 4.120 -1.245 13.175 1.00 83.56 86 ASN A N 1
ATOM 642 C CA . ASN A 1 86 ? 4.112 -0.179 14.183 1.00 83.56 86 ASN A CA 1
ATOM 643 C C . ASN A 1 86 ? 5.262 0.829 14.021 1.00 83.56 86 ASN A C 1
ATOM 645 O O . ASN A 1 86 ? 5.068 2.023 14.250 1.00 83.56 86 ASN A O 1
ATOM 649 N N . LYS A 1 87 ? 6.447 0.370 13.600 1.00 87.62 87 LYS A N 1
ATOM 650 C CA . LYS A 1 87 ? 7.612 1.228 13.340 1.00 87.62 87 LYS A CA 1
ATOM 651 C C . LYS A 1 87 ? 7.463 1.985 12.022 1.00 87.62 87 LYS A C 1
ATOM 653 O O . LYS A 1 87 ? 7.778 3.169 11.941 1.00 87.62 87 LYS A O 1
ATOM 658 N N . MET A 1 88 ? 6.942 1.326 10.989 1.00 88.31 88 MET A N 1
ATOM 659 C CA . MET A 1 88 ? 6.691 1.957 9.687 1.00 88.31 88 MET A CA 1
ATOM 660 C C . MET A 1 88 ? 5.687 3.107 9.793 1.00 88.31 88 MET A C 1
ATOM 662 O O . MET A 1 88 ? 5.852 4.138 9.143 1.00 88.31 88 MET A O 1
ATOM 666 N N . THR A 1 89 ? 4.716 2.970 10.694 1.00 89.81 89 THR A N 1
ATOM 667 C CA . THR A 1 89 ? 3.702 3.988 10.992 1.00 89.81 89 THR A CA 1
ATOM 668 C C . THR A 1 89 ? 4.007 4.827 12.230 1.00 89.81 89 THR A C 1
ATOM 670 O O . THR A 1 89 ? 3.128 5.518 12.760 1.00 89.81 89 THR A O 1
ATOM 673 N N . GLU A 1 90 ? 5.245 4.809 12.723 1.00 88.19 90 GLU A N 1
ATOM 674 C CA . GLU A 1 90 ? 5.653 5.674 13.825 1.00 88.19 90 GLU A CA 1
ATOM 675 C C . GLU A 1 90 ? 5.410 7.145 13.445 1.00 88.19 90 GLU A C 1
ATOM 677 O O . GLU A 1 90 ? 5.808 7.598 12.367 1.00 88.19 90 GLU A O 1
ATOM 682 N N . ASN A 1 91 ? 4.715 7.872 14.325 1.00 87.19 91 ASN A N 1
ATOM 683 C CA . ASN A 1 91 ? 4.264 9.256 14.127 1.00 87.19 91 ASN A CA 1
ATOM 684 C C . ASN A 1 91 ? 3.306 9.498 12.942 1.00 87.19 91 ASN A C 1
ATOM 686 O O . ASN A 1 91 ? 3.019 10.653 12.638 1.00 87.19 91 ASN A O 1
ATOM 690 N N . ALA A 1 92 ? 2.790 8.452 12.287 1.00 89.50 92 ALA A N 1
ATOM 691 C CA . ALA A 1 92 ? 1.729 8.613 11.296 1.00 89.50 92 ALA A CA 1
ATOM 692 C C . ALA A 1 92 ? 0.425 9.068 11.970 1.00 89.50 92 ALA A C 1
ATOM 694 O O . ALA A 1 92 ? 0.068 8.574 13.049 1.00 89.50 92 ALA A O 1
ATOM 695 N N . SER A 1 93 ? -0.276 9.997 11.321 1.00 94.50 93 SER A N 1
ATOM 696 C CA . SER A 1 93 ? -1.620 10.415 11.716 1.00 94.50 93 SER A CA 1
ATOM 697 C C . SER A 1 93 ? -2.599 9.254 11.576 1.00 94.50 93 SER A C 1
ATOM 699 O O . SER A 1 93 ? -2.444 8.404 10.702 1.00 94.50 93 SER A O 1
ATOM 701 N N . VAL A 1 94 ? -3.605 9.225 12.447 1.00 96.31 94 VAL A N 1
ATOM 702 C CA . VAL A 1 94 ? -4.691 8.245 12.367 1.00 96.31 94 VAL A CA 1
ATOM 703 C C . VAL A 1 94 ? -5.802 8.827 11.499 1.00 96.31 94 VAL A C 1
ATOM 705 O O . VAL A 1 94 ? -6.262 9.936 11.773 1.00 96.31 94 VAL A O 1
ATOM 708 N N . SER A 1 95 ? -6.222 8.088 10.476 1.00 97.44 95 SER A N 1
ATOM 709 C CA . SER A 1 95 ? -7.366 8.433 9.630 1.00 97.44 95 SER A CA 1
ATOM 710 C C . SER A 1 95 ? -8.606 7.642 10.058 1.00 97.44 95 SER A C 1
ATOM 712 O O . SER A 1 95 ? -8.518 6.416 10.151 1.00 97.44 95 SER A O 1
ATOM 714 N N . PRO A 1 96 ? -9.750 8.299 10.315 1.00 97.12 96 PRO A N 1
ATOM 715 C CA . PRO A 1 96 ? -11.007 7.591 10.504 1.00 97.12 96 PRO A CA 1
ATOM 716 C C . PRO A 1 96 ? -11.467 6.995 9.169 1.00 97.12 96 PRO A C 1
ATOM 718 O O . PRO A 1 96 ? -11.344 7.636 8.126 1.00 97.12 96 PRO A O 1
ATOM 721 N N . VAL A 1 97 ? -11.984 5.773 9.210 1.00 97.44 97 VAL A N 1
ATOM 722 C CA . VAL A 1 97 ? -12.618 5.087 8.078 1.00 97.44 97 VAL A CA 1
ATOM 723 C C . VAL A 1 97 ? -13.831 4.314 8.591 1.00 97.44 97 VAL A C 1
ATOM 725 O O . VAL A 1 97 ? -13.901 3.958 9.765 1.00 97.44 97 VAL A O 1
ATOM 728 N N . LYS A 1 98 ? -14.782 4.015 7.720 1.00 97.56 98 LYS A N 1
ATOM 729 C CA . LYS A 1 98 ? -15.967 3.227 8.046 1.00 97.56 98 LYS A CA 1
ATOM 730 C C . LYS A 1 98 ? -15.740 1.750 7.769 1.00 97.56 98 LYS A C 1
ATOM 732 O O . LYS A 1 98 ? -15.167 1.367 6.743 1.00 97.56 98 LYS A O 1
ATOM 737 N N . GLU A 1 99 ? -16.228 0.925 8.686 1.00 96.25 99 GLU A N 1
ATOM 738 C CA . GLU A 1 99 ? -16.248 -0.526 8.551 1.00 96.25 99 GLU A CA 1
ATOM 739 C C . GLU A 1 99 ? -17.025 -0.959 7.300 1.00 96.25 99 GLU A C 1
ATOM 741 O O . GLU A 1 99 ? -18.153 -0.526 7.064 1.00 96.25 99 GLU A O 1
ATOM 746 N N . GLY A 1 100 ? -16.451 -1.881 6.523 1.00 94.00 100 GLY A N 1
ATOM 747 C CA . GLY A 1 100 ? -17.158 -2.507 5.403 1.00 94.00 100 GLY A CA 1
ATOM 748 C C . GLY A 1 100 ? -17.249 -1.662 4.127 1.00 94.00 100 GLY A C 1
ATOM 749 O O . GLY A 1 100 ? -17.744 -2.166 3.121 1.00 94.00 100 GLY A O 1
ATOM 750 N N . GLU A 1 101 ? -16.765 -0.420 4.141 1.00 96.88 101 GLU A N 1
ATOM 751 C CA . GLU A 1 101 ? -16.711 0.446 2.962 1.00 96.88 101 GLU A CA 1
ATOM 752 C C . GLU A 1 101 ? -15.353 0.355 2.248 1.00 96.88 101 GLU A C 1
ATOM 754 O O . GLU A 1 101 ? -14.315 0.076 2.857 1.00 96.88 101 GLU A O 1
ATOM 759 N N . GLU A 1 102 ? -15.353 0.585 0.934 1.00 97.25 102 GLU A N 1
ATOM 760 C CA . GLU A 1 102 ? -14.161 0.434 0.099 1.00 97.25 102 GLU A CA 1
ATOM 761 C C . GLU A 1 102 ? -13.133 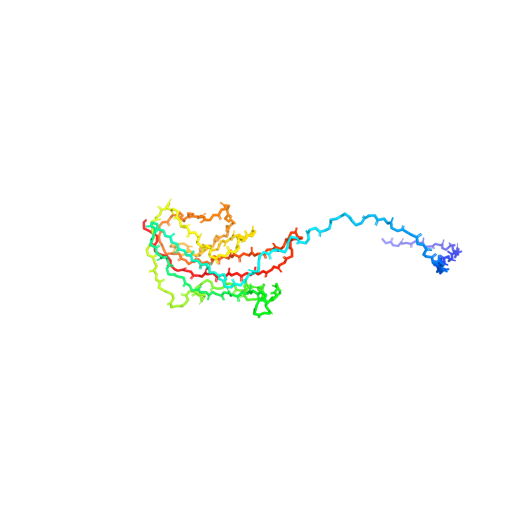1.539 0.343 1.00 97.25 102 GLU A C 1
ATOM 763 O O . GLU A 1 102 ? -13.387 2.725 0.127 1.00 97.25 102 GLU A O 1
ATOM 768 N N . ILE A 1 103 ? -11.920 1.131 0.700 1.00 98.06 103 ILE A N 1
ATOM 769 C CA . ILE A 1 103 ? -10.736 1.976 0.616 1.00 98.06 103 ILE A CA 1
ATOM 770 C C . ILE A 1 103 ? -10.205 1.872 -0.812 1.00 98.06 103 ILE A C 1
ATOM 772 O O . ILE A 1 103 ? -9.807 0.800 -1.262 1.00 98.06 103 ILE A O 1
ATOM 776 N N . THR A 1 104 ? -10.198 2.993 -1.524 1.00 98.12 104 THR A N 1
ATOM 777 C CA . THR A 1 104 ? -9.678 3.109 -2.889 1.00 98.12 104 THR A CA 1
ATOM 778 C C . THR A 1 104 ? -8.178 3.384 -2.875 1.00 98.12 104 THR A C 1
ATOM 780 O O . THR A 1 104 ? -7.690 4.205 -2.096 1.00 98.12 104 THR A O 1
ATOM 783 N N . ILE A 1 105 ? -7.464 2.720 -3.778 1.00 98.19 105 ILE A N 1
ATOM 784 C CA . ILE A 1 105 ? -6.045 2.899 -4.059 1.00 98.19 105 ILE A CA 1
ATOM 785 C C . ILE A 1 105 ? -5.923 3.739 -5.328 1.00 98.19 105 ILE A C 1
ATOM 787 O O . ILE A 1 105 ? -6.337 3.318 -6.412 1.00 98.19 105 ILE A O 1
ATOM 791 N N . HIS A 1 106 ? -5.323 4.916 -5.200 1.00 97.50 106 HIS A N 1
ATOM 792 C CA . HIS A 1 106 ? -5.015 5.781 -6.333 1.00 97.50 106 HIS A CA 1
ATOM 793 C C . HIS A 1 106 ? -3.573 5.563 -6.752 1.00 97.50 106 HIS A C 1
ATOM 795 O O . HIS A 1 106 ? -2.679 5.532 -5.908 1.00 97.50 106 HIS A O 1
ATOM 801 N N . ILE A 1 107 ? -3.371 5.391 -8.056 1.00 96.12 107 ILE A N 1
ATOM 802 C CA . ILE A 1 107 ? -2.054 5.222 -8.664 1.00 96.12 107 ILE A CA 1
ATOM 803 C C . ILE A 1 107 ? -1.971 6.195 -9.827 1.00 96.12 107 ILE A C 1
ATOM 805 O O . ILE A 1 107 ? -2.596 5.967 -10.871 1.00 96.12 107 ILE A O 1
ATOM 809 N N . ASP A 1 108 ? -1.197 7.254 -9.633 1.00 94.38 108 ASP A N 1
ATOM 810 C CA . ASP A 1 108 ? -0.866 8.209 -10.680 1.00 94.38 108 ASP A CA 1
ATOM 811 C C . ASP A 1 108 ? 0.379 7.697 -11.403 1.00 94.38 108 ASP A C 1
ATOM 813 O O . ASP A 1 108 ? 1.482 7.737 -10.868 1.00 94.38 108 ASP A O 1
ATOM 817 N N . GLY A 1 109 ? 0.184 7.139 -12.601 1.00 92.88 109 GLY A N 1
ATOM 818 C CA . GLY A 1 109 ? 1.247 6.529 -13.403 1.00 92.88 109 GLY A CA 1
ATOM 819 C C . GLY A 1 109 ? 0.830 5.209 -14.066 1.00 92.88 109 GLY A C 1
ATOM 820 O O . GLY A 1 109 ? -0.367 4.881 -14.126 1.00 92.88 109 GLY A O 1
ATOM 821 N N . PRO A 1 110 ? 1.804 4.442 -14.595 1.00 92.81 110 PRO A N 1
ATOM 822 C CA . PRO A 1 110 ? 1.570 3.098 -15.114 1.00 92.81 110 PRO A CA 1
ATOM 823 C C . PRO A 1 110 ? 0.899 2.198 -14.076 1.00 92.81 110 PRO A C 1
ATOM 825 O O . PRO A 1 110 ? 1.200 2.266 -12.885 1.00 92.81 110 PRO A O 1
ATOM 828 N N . GLN A 1 111 ? -0.025 1.348 -14.521 1.00 93.44 111 GLN A N 1
ATOM 829 C CA . GLN A 1 111 ? -0.714 0.441 -13.607 1.00 93.44 111 GLN A CA 1
ATOM 830 C C . GLN A 1 111 ? 0.189 -0.749 -13.256 1.00 93.44 111 GLN A C 1
ATOM 832 O O . GLN A 1 111 ? 0.841 -1.270 -14.154 1.00 93.44 111 GLN A O 1
ATOM 837 N N . PRO A 1 112 ? 0.231 -1.154 -11.980 1.00 94.62 112 PRO A N 1
ATOM 838 C CA . PRO A 1 112 ? 1.043 -2.269 -11.508 1.00 94.62 112 PRO A CA 1
ATOM 839 C C . PRO A 1 112 ? 0.401 -3.618 -11.827 1.00 94.62 112 PRO A C 1
ATOM 841 O O . PRO A 1 112 ? -0.822 -3.749 -11.904 1.00 94.62 112 PRO A O 1
ATOM 844 N N . GLU A 1 113 ? 1.232 -4.649 -11.877 1.00 95.31 113 GLU A N 1
ATOM 845 C CA . GLU A 1 113 ? 0.815 -6.041 -12.016 1.00 95.31 113 GLU A CA 1
ATOM 846 C C . GLU A 1 113 ? 0.358 -6.624 -10.675 1.00 95.31 113 GLU A C 1
ATOM 848 O O . GLU A 1 113 ? -0.468 -7.538 -10.643 1.00 95.31 113 GLU A O 1
ATOM 853 N N . LYS A 1 114 ? 0.904 -6.125 -9.555 1.00 95.19 114 LYS A N 1
ATOM 854 C CA . LYS A 1 114 ? 0.644 -6.672 -8.217 1.00 95.19 114 LYS A CA 1
ATOM 855 C C . LYS A 1 114 ? 0.357 -5.580 -7.200 1.00 95.19 114 LYS A C 1
ATOM 857 O O . LYS A 1 114 ? 1.129 -4.636 -7.033 1.00 95.19 114 LYS A O 1
ATOM 862 N N . ILE A 1 115 ? -0.727 -5.777 -6.458 1.00 97.25 115 ILE A N 1
ATOM 863 C CA . ILE A 1 115 ? -1.114 -4.961 -5.312 1.00 97.25 115 ILE A CA 1
ATOM 864 C C . ILE A 1 115 ? -1.423 -5.909 -4.155 1.00 97.25 115 ILE A C 1
ATOM 866 O O . ILE A 1 115 ? -2.191 -6.859 -4.305 1.00 97.25 115 ILE A O 1
ATOM 870 N N . SER A 1 116 ? -0.825 -5.663 -2.997 1.00 96.00 116 SER A N 1
ATOM 871 C CA . SER A 1 116 ? -1.124 -6.398 -1.770 1.00 96.00 116 SER A CA 1
ATOM 872 C C . SER A 1 116 ? -1.101 -5.472 -0.569 1.00 96.00 116 SER A C 1
ATOM 874 O O . SER A 1 116 ? -0.499 -4.395 -0.606 1.00 96.00 116 SER A O 1
ATOM 876 N N . PHE A 1 117 ? -1.747 -5.879 0.515 1.00 94.88 117 PHE A N 1
ATOM 877 C CA . PHE A 1 117 ? -1.639 -5.173 1.778 1.00 94.88 117 PHE A CA 1
ATOM 878 C C . PHE A 1 117 ? -1.539 -6.136 2.950 1.00 94.88 117 PHE A C 1
ATOM 880 O O . PHE A 1 117 ? -2.133 -7.210 2.961 1.00 94.88 117 PHE A O 1
ATOM 887 N N . ILE A 1 118 ? -0.807 -5.697 3.968 1.00 93.38 118 ILE A N 1
ATOM 888 C CA . ILE A 1 118 ? -0.742 -6.363 5.263 1.00 93.38 118 ILE A CA 1
ATOM 889 C C . ILE A 1 118 ? -1.424 -5.459 6.281 1.00 93.38 118 ILE A C 1
ATOM 891 O O . ILE A 1 118 ? -1.136 -4.261 6.332 1.00 93.38 118 ILE A O 1
ATOM 895 N N . THR A 1 119 ? -2.304 -6.024 7.103 1.00 93.06 119 THR A N 1
ATOM 896 C CA . THR A 1 119 ? -2.900 -5.343 8.258 1.00 93.06 119 THR A CA 1
ATOM 897 C C . THR A 1 119 ? -2.371 -5.923 9.561 1.00 93.06 119 THR A C 1
ATOM 899 O O . THR A 1 119 ? -2.157 -7.126 9.673 1.00 93.06 119 THR A O 1
ATOM 902 N N . GLU A 1 120 ? -2.200 -5.070 10.567 1.00 92.94 120 GLU A N 1
ATOM 903 C CA . GLU A 1 120 ? -2.034 -5.453 11.968 1.00 92.94 120 GLU A CA 1
ATOM 904 C C . GLU A 1 120 ? -3.116 -4.763 12.804 1.00 92.94 120 GLU A C 1
ATOM 906 O O . GLU A 1 120 ? -3.309 -3.550 12.701 1.00 92.94 120 GLU A O 1
ATOM 911 N N . THR A 1 121 ? -3.804 -5.516 13.660 1.00 90.62 121 THR A N 1
ATOM 912 C CA . THR A 1 121 ? -4.762 -4.972 14.630 1.00 90.62 121 THR A CA 1
ATOM 913 C C . THR A 1 121 ? -4.532 -5.561 16.014 1.00 90.62 121 THR A C 1
ATOM 915 O O . THR A 1 121 ? -4.258 -6.753 16.159 1.00 90.62 121 THR A O 1
ATOM 918 N N . GLN A 1 122 ? -4.657 -4.729 17.049 1.00 80.62 122 GLN A N 1
ATOM 919 C CA . GLN A 1 122 ? -4.675 -5.198 18.433 1.00 80.62 122 GLN A CA 1
ATOM 920 C C . GLN A 1 122 ? -6.114 -5.382 18.900 1.00 80.62 122 GLN A C 1
ATOM 922 O O . GLN A 1 122 ? -6.898 -4.433 18.947 1.00 80.62 122 GLN A O 1
ATOM 927 N N . ARG A 1 123 ? -6.433 -6.607 19.306 1.00 76.44 123 ARG A N 1
ATOM 928 C CA . ARG A 1 123 ? -7.678 -6.968 19.982 1.00 76.44 123 ARG A CA 1
ATOM 929 C C . ARG A 1 123 ? -7.364 -7.405 21.414 1.00 76.44 123 ARG A C 1
ATOM 931 O O . ARG A 1 123 ? -6.208 -7.583 21.793 1.00 76.44 123 ARG A O 1
ATOM 938 N N . ASN A 1 124 ? -8.401 -7.567 22.231 1.00 74.75 124 ASN A N 1
ATOM 939 C CA . ASN A 1 124 ? -8.257 -7.886 23.660 1.00 74.75 124 ASN A CA 1
ATOM 940 C C . ASN A 1 124 ? -7.510 -9.207 23.936 1.00 74.75 124 ASN A C 1
ATOM 942 O O . ASN A 1 124 ? -7.002 -9.412 25.034 1.00 74.75 124 ASN A O 1
ATOM 946 N N . ASP A 1 125 ? -7.470 -10.105 22.960 1.00 76.56 125 ASP A N 1
ATOM 947 C CA . ASP A 1 125 ? -6.881 -11.441 23.002 1.00 76.56 125 ASP A CA 1
ATOM 948 C C . ASP A 1 125 ? -5.535 -11.550 22.263 1.00 76.56 125 ASP A C 1
ATOM 950 O O . ASP A 1 125 ? -4.904 -12.607 22.314 1.00 76.56 125 ASP A O 1
ATOM 954 N N . GLY A 1 126 ? -5.052 -10.471 21.634 1.00 79.75 126 GLY A N 1
ATOM 955 C CA . GLY A 1 126 ? -3.731 -10.433 21.007 1.00 79.75 126 GLY A CA 1
ATOM 956 C C . GLY A 1 126 ? -3.615 -9.492 19.807 1.00 79.75 126 GLY A C 1
ATOM 957 O O . GLY A 1 126 ? -4.541 -8.755 19.468 1.00 79.75 126 GLY A O 1
ATOM 958 N N . SER A 1 127 ? -2.445 -9.527 19.163 1.00 84.75 127 SER A N 1
ATOM 959 C CA . SER A 1 127 ? -2.232 -8.904 17.852 1.00 84.75 127 SER A CA 1
ATOM 960 C C . SER A 1 127 ? -2.593 -9.896 16.747 1.00 84.75 127 SER A C 1
ATOM 962 O O . SER A 1 127 ? -2.235 -11.074 16.824 1.00 84.75 127 SER A O 1
ATOM 964 N N . TYR A 1 128 ? -3.293 -9.409 15.730 1.00 87.44 128 TYR A N 1
ATOM 965 C CA . TYR A 1 128 ? -3.711 -10.165 14.558 1.00 87.44 128 TYR A CA 1
ATOM 966 C C . TYR A 1 128 ? -3.097 -9.539 13.318 1.00 87.44 128 TYR A C 1
ATOM 968 O O . TYR A 1 128 ? -3.223 -8.332 13.119 1.00 87.44 128 TYR A O 1
ATOM 976 N N . ILE A 1 129 ? -2.469 -10.372 12.489 1.00 89.94 129 ILE A N 1
ATOM 977 C CA . ILE A 1 129 ? -1.888 -9.966 11.211 1.00 89.94 129 ILE A CA 1
ATOM 978 C C . ILE A 1 129 ? -2.620 -10.700 10.087 1.00 89.94 129 ILE A C 1
ATOM 980 O O . ILE A 1 129 ? -2.785 -11.919 10.166 1.00 89.94 129 ILE A O 1
ATOM 984 N N . SER A 1 130 ? -3.043 -9.962 9.062 1.00 90.38 130 SER A N 1
ATOM 985 C CA . SER A 1 130 ? -3.594 -10.500 7.810 1.00 90.38 130 SER A CA 1
ATOM 986 C C . SER A 1 130 ? -2.781 -9.978 6.629 1.00 90.38 130 SER A C 1
ATOM 988 O O . SER A 1 130 ? -2.331 -8.834 6.668 1.00 90.38 130 SER A O 1
ATOM 990 N N . ASP A 1 131 ? -2.602 -10.803 5.602 1.00 91.44 131 ASP A N 1
ATOM 991 C CA . ASP A 1 131 ? -1.951 -10.459 4.334 1.00 91.44 131 ASP A CA 1
ATOM 992 C C . ASP A 1 131 ? -2.891 -10.850 3.195 1.00 91.44 131 ASP A C 1
ATOM 994 O O . ASP A 1 131 ? -3.383 -11.983 3.148 1.00 91.44 131 ASP A O 1
ATOM 998 N N . GLU A 1 132 ? -3.171 -9.899 2.313 1.00 92.06 132 GLU A N 1
ATOM 999 C CA . GLU A 1 132 ? -4.157 -10.033 1.253 1.00 92.06 132 GLU A CA 1
ATOM 1000 C C . GLU A 1 132 ? -3.629 -9.455 -0.063 1.00 92.06 132 GLU A C 1
ATOM 1002 O O . GLU A 1 132 ? -3.020 -8.384 -0.115 1.00 92.06 132 GLU A O 1
ATOM 1007 N N . VAL A 1 133 ? -3.897 -10.172 -1.156 1.00 92.56 133 VAL A N 1
ATOM 1008 C CA . VAL A 1 133 ? -3.690 -9.679 -2.521 1.00 92.56 133 VAL A CA 1
ATOM 1009 C C . VAL A 1 133 ? -4.969 -8.989 -2.974 1.00 92.56 133 VAL A C 1
ATOM 1011 O O . VAL A 1 133 ? -6.059 -9.537 -2.817 1.00 92.56 133 VAL A O 1
ATOM 1014 N N . VAL A 1 134 ? -4.831 -7.798 -3.548 1.00 91.44 134 VAL A N 1
ATOM 1015 C CA . VAL A 1 134 ? -5.962 -7.000 -4.020 1.00 91.44 134 VAL A CA 1
ATOM 1016 C C . VAL A 1 134 ? -6.247 -7.337 -5.478 1.00 91.44 134 VAL A C 1
ATOM 1018 O O . VAL A 1 134 ? -5.381 -7.178 -6.337 1.00 91.44 134 VAL A O 1
ATOM 1021 N N . ASP A 1 135 ? -7.475 -7.767 -5.762 1.00 85.25 135 ASP A N 1
ATOM 1022 C CA . ASP A 1 135 ? -7.982 -7.892 -7.129 1.00 85.25 135 ASP A CA 1
ATOM 1023 C C . ASP A 1 135 ? -8.635 -6.561 -7.535 1.00 85.25 135 ASP A C 1
ATOM 1025 O O . ASP A 1 135 ? -9.798 -6.292 -7.233 1.00 85.25 135 ASP A O 1
ATOM 1029 N N . GLY A 1 136 ? -7.843 -5.667 -8.133 1.00 89.56 136 GLY A N 1
ATOM 1030 C CA . GLY A 1 136 ? -8.270 -4.322 -8.524 1.00 89.56 136 GLY A CA 1
ATOM 1031 C C . GLY A 1 136 ? -7.620 -3.206 -7.705 1.00 89.56 136 GLY A C 1
ATOM 1032 O O . GLY A 1 136 ? -6.462 -3.298 -7.312 1.00 89.56 136 GLY A O 1
ATOM 1033 N N . ARG A 1 137 ? -8.348 -2.099 -7.506 1.00 93.25 137 ARG A N 1
ATOM 1034 C CA . ARG A 1 137 ? -7.836 -0.860 -6.882 1.00 93.25 137 ARG A CA 1
ATOM 1035 C C . ARG A 1 137 ? -8.628 -0.435 -5.650 1.00 93.25 137 ARG A C 1
ATOM 1037 O O . ARG A 1 137 ? -8.661 0.743 -5.309 1.00 93.25 137 ARG A O 1
ATOM 1044 N N . SER A 1 138 ? -9.273 -1.380 -4.987 1.00 95.94 138 SER A N 1
ATOM 1045 C CA . SER A 1 138 ? -9.913 -1.136 -3.704 1.00 95.94 138 SER A CA 1
ATOM 1046 C C . SER A 1 138 ? -9.906 -2.390 -2.846 1.00 95.94 138 SER A C 1
ATOM 1048 O O . SER A 1 138 ? -9.785 -3.506 -3.347 1.00 95.94 138 SER A O 1
ATOM 1050 N N . PHE A 1 139 ? -9.994 -2.199 -1.537 1.00 95.62 139 PHE A N 1
ATOM 1051 C CA . PHE A 1 139 ? -10.133 -3.277 -0.564 1.00 95.62 139 PHE A CA 1
ATOM 1052 C C . PHE A 1 139 ? -11.021 -2.820 0.591 1.00 95.62 139 PHE A C 1
ATOM 1054 O O . PHE A 1 139 ? -11.293 -1.630 0.757 1.00 95.62 139 PHE A O 1
ATOM 1061 N N . VAL A 1 140 ? -11.480 -3.774 1.396 1.00 94.88 140 VAL A N 1
ATOM 1062 C CA . VAL A 1 140 ? -12.364 -3.524 2.537 1.00 94.88 140 VAL A CA 1
ATOM 1063 C C . VAL A 1 140 ? -11.700 -4.044 3.801 1.00 94.88 140 VAL A C 1
ATOM 1065 O O . VAL A 1 140 ? -11.162 -5.148 3.813 1.00 94.88 140 VAL A O 1
ATOM 1068 N N . ILE A 1 141 ? -11.785 -3.272 4.884 1.00 92.19 141 ILE A N 1
ATOM 1069 C CA . ILE A 1 141 ? -11.413 -3.742 6.220 1.00 92.19 141 ILE A CA 1
ATOM 1070 C C . ILE A 1 141 ? -12.684 -4.040 7.006 1.00 92.19 141 ILE A C 1
ATOM 1072 O O . ILE A 1 141 ? -13.553 -3.183 7.181 1.00 92.19 141 ILE A O 1
ATOM 1076 N N . GLY A 1 142 ? -12.787 -5.285 7.466 1.00 89.56 142 GLY A N 1
ATOM 1077 C CA . GLY A 1 142 ? -13.857 -5.736 8.346 1.00 89.56 142 GLY A CA 1
ATOM 1078 C C . GLY A 1 142 ? -13.460 -5.654 9.817 1.00 89.56 142 GLY A C 1
ATOM 1079 O O . GLY A 1 142 ? -12.313 -5.919 10.178 1.00 89.56 142 GLY A O 1
ATOM 1080 N N . GLY A 1 143 ? -14.433 -5.376 10.682 1.00 90.50 143 GLY A N 1
ATOM 1081 C CA . GLY A 1 143 ? -14.244 -5.279 12.122 1.00 90.50 143 GLY A CA 1
ATOM 1082 C C . GLY A 1 143 ? -13.755 -3.902 12.558 1.00 90.50 143 GLY A C 1
ATOM 1083 O O . GLY A 1 143 ? -12.732 -3.410 12.088 1.00 90.50 143 GLY A O 1
ATOM 1084 N N . LYS A 1 144 ? -14.445 -3.324 13.538 1.00 92.44 144 LYS A N 1
ATOM 1085 C CA . LYS A 1 144 ? -14.084 -2.037 14.145 1.00 92.44 144 LYS A CA 1
ATOM 1086 C C . LYS A 1 144 ? -12.779 -2.090 14.935 1.00 92.44 144 LYS A C 1
ATOM 1088 O O . LYS A 1 144 ? -12.429 -3.127 15.508 1.00 92.44 144 LYS A O 1
ATOM 1093 N N . GLY A 1 145 ? -12.119 -0.942 15.045 1.00 93.56 145 GLY A N 1
ATOM 1094 C CA . GLY A 1 145 ? -10.943 -0.740 15.887 1.00 93.56 145 GLY A CA 1
ATOM 1095 C C . GLY A 1 145 ? -9.760 -0.138 15.143 1.00 93.56 145 GLY A C 1
ATOM 1096 O O . GLY A 1 145 ? -9.884 0.375 14.036 1.00 93.56 145 GLY A O 1
ATOM 1097 N N . LYS A 1 146 ? -8.583 -0.208 15.769 1.00 94.12 146 LYS A N 1
ATOM 1098 C CA . LYS A 1 146 ? -7.364 0.401 15.232 1.00 94.12 146 LYS A CA 1
ATOM 1099 C C . LYS A 1 146 ? -6.589 -0.588 14.381 1.00 94.12 146 LYS A C 1
ATOM 1101 O O . LYS A 1 146 ? -6.301 -1.702 14.831 1.00 94.12 146 LYS A O 1
ATOM 1106 N N . TYR A 1 147 ? -6.220 -0.146 13.187 1.00 95.06 147 TYR A N 1
ATOM 1107 C CA . TYR A 1 147 ? -5.456 -0.932 12.228 1.00 95.06 147 TYR A CA 1
ATOM 1108 C C . TYR A 1 147 ? -4.205 -0.178 11.804 1.00 95.06 147 TYR A C 1
ATOM 1110 O O . TYR A 1 147 ? -4.223 1.034 11.586 1.00 95.06 147 TYR A O 1
ATOM 1118 N N . THR A 1 148 ? -3.124 -0.924 11.642 1.00 95.56 148 THR A N 1
ATOM 1119 C CA . THR A 1 148 ? -1.939 -0.488 10.918 1.00 95.56 148 THR A CA 1
ATOM 1120 C C . THR A 1 148 ? -1.907 -1.223 9.590 1.00 95.56 148 THR A C 1
ATOM 1122 O O . THR A 1 148 ? -2.116 -2.432 9.562 1.00 95.56 148 THR A O 1
ATOM 1125 N N . ILE A 1 149 ? -1.642 -0.513 8.499 1.00 95.44 149 ILE A N 1
ATOM 1126 C CA . ILE A 1 149 ? -1.618 -1.076 7.146 1.00 95.44 149 IL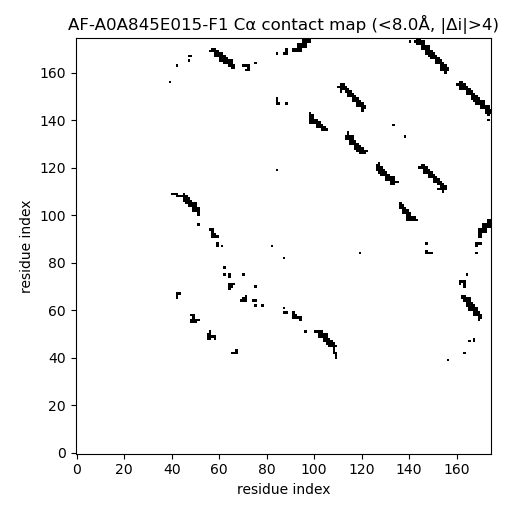E A CA 1
ATOM 1127 C C . ILE A 1 149 ? -0.255 -0.831 6.523 1.00 95.44 149 ILE A C 1
ATOM 1129 O O . ILE A 1 149 ? 0.316 0.243 6.710 1.00 95.44 149 ILE A O 1
ATOM 1133 N N . LEU A 1 150 ? 0.222 -1.798 5.745 1.00 96.44 150 LEU A N 1
ATOM 1134 C CA . LEU A 1 150 ? 1.259 -1.620 4.736 1.00 96.44 150 LEU A CA 1
ATOM 1135 C C . LEU A 1 150 ? 0.692 -2.049 3.383 1.00 96.44 150 LEU A C 1
ATOM 1137 O O . LEU A 1 150 ? 0.593 -3.242 3.113 1.00 96.44 150 LEU A O 1
ATOM 1141 N N . LEU A 1 151 ? 0.346 -1.082 2.539 1.00 97.50 151 LEU A N 1
ATOM 1142 C CA . LEU A 1 151 ? 0.048 -1.309 1.129 1.00 97.50 151 LEU A CA 1
ATOM 1143 C C . LEU A 1 151 ? 1.368 -1.448 0.371 1.00 97.50 151 LEU A C 1
ATOM 1145 O O . LEU A 1 151 ? 2.284 -0.649 0.571 1.00 97.50 151 LEU A O 1
ATOM 1149 N N . THR A 1 152 ? 1.453 -2.424 -0.522 1.00 96.94 152 THR A N 1
ATOM 1150 C CA . THR A 1 152 ? 2.567 -2.608 -1.449 1.00 96.94 152 THR A CA 1
ATOM 1151 C C . THR A 1 152 ? 2.046 -2.729 -2.871 1.00 96.94 152 THR A C 1
ATOM 1153 O O . THR A 1 152 ? 1.099 -3.457 -3.153 1.00 96.94 152 THR A O 1
ATOM 1156 N N . VAL A 1 153 ? 2.703 -2.005 -3.765 1.00 97.31 153 VAL A N 1
ATOM 1157 C CA . VAL A 1 153 ? 2.390 -1.900 -5.183 1.00 97.31 153 VAL A CA 1
ATOM 1158 C C . VAL A 1 153 ? 3.655 -2.250 -5.954 1.00 97.31 153 VAL A C 1
ATOM 1160 O O . VAL A 1 153 ? 4.718 -1.716 -5.633 1.00 97.31 153 VAL A O 1
ATOM 1163 N N . GLN A 1 154 ? 3.574 -3.164 -6.916 1.00 96.44 154 GLN A N 1
ATOM 1164 C CA . GLN A 1 154 ? 4.733 -3.666 -7.650 1.00 96.44 154 GLN A CA 1
ATOM 1165 C C . GLN A 1 154 ? 4.472 -3.748 -9.150 1.00 96.44 154 GLN A C 1
ATOM 1167 O O . GLN A 1 154 ? 3.447 -4.279 -9.577 1.00 96.44 154 GLN A O 1
ATOM 1172 N N . TRP A 1 155 ? 5.469 -3.285 -9.901 1.00 96.25 155 TRP A N 1
ATOM 1173 C CA . TRP A 1 155 ? 5.531 -3.365 -11.350 1.00 96.25 155 TRP A CA 1
ATOM 1174 C C . TRP A 1 155 ? 6.481 -4.474 -11.784 1.00 96.25 155 TRP A C 1
ATOM 1176 O O . TRP A 1 155 ? 7.570 -4.642 -11.216 1.00 96.25 155 TRP A O 1
ATOM 1186 N N . GLU A 1 156 ? 6.056 -5.220 -12.789 1.00 94.50 156 GLU A N 1
ATOM 1187 C CA . GLU A 1 156 ? 6.793 -6.281 -13.453 1.00 94.50 156 GLU A CA 1
ATOM 1188 C C . GLU A 1 156 ? 6.659 -6.125 -14.967 1.00 94.50 156 GLU A C 1
ATOM 1190 O O . GLU A 1 156 ? 5.592 -5.794 -15.476 1.00 94.50 156 GLU A O 1
ATOM 1195 N N . ASN A 1 157 ? 7.727 -6.415 -15.705 1.00 91.19 157 ASN A N 1
ATOM 1196 C CA . ASN A 1 157 ? 7.646 -6.434 -17.159 1.00 91.19 157 ASN A CA 1
ATOM 1197 C C . ASN A 1 157 ? 6.854 -7.657 -17.661 1.00 91.19 157 ASN A C 1
ATOM 1199 O O . ASN A 1 157 ? 6.446 -8.535 -16.899 1.00 91.19 157 ASN A O 1
ATOM 1203 N N . GLU A 1 158 ? 6.685 -7.767 -18.980 1.00 90.19 158 GLU A N 1
ATOM 1204 C CA . GLU A 1 158 ? 5.947 -8.877 -19.604 1.00 90.19 158 GLU A CA 1
ATOM 1205 C C . GLU A 1 158 ? 6.554 -10.269 -19.314 1.00 90.19 158 GLU A C 1
ATOM 1207 O O . GLU A 1 158 ? 5.855 -11.280 -19.408 1.00 90.19 158 GLU A O 1
ATOM 1212 N N . ASN A 1 159 ? 7.831 -10.331 -18.914 1.00 92.94 159 ASN A N 1
ATOM 1213 C CA . ASN A 1 159 ? 8.525 -11.558 -18.512 1.00 92.94 159 ASN A CA 1
ATOM 1214 C C . ASN A 1 159 ? 8.404 -11.856 -17.003 1.00 92.94 159 ASN A C 1
ATOM 1216 O O . ASN A 1 159 ? 8.932 -12.869 -16.536 1.00 92.94 159 ASN A O 1
ATOM 1220 N N . GLY A 1 160 ? 7.719 -11.001 -16.237 1.00 91.06 160 GLY A N 1
ATOM 1221 C CA . GLY A 1 160 ? 7.604 -11.096 -14.782 1.00 91.06 160 GLY A CA 1
ATOM 1222 C C . GLY A 1 160 ? 8.843 -10.605 -14.027 1.00 91.06 160 GLY A C 1
ATOM 1223 O O . GLY A 1 160 ? 9.006 -10.923 -12.848 1.00 91.06 160 GLY A O 1
ATOM 1224 N N . GLU A 1 161 ? 9.749 -9.878 -14.686 1.00 92.94 161 GLU A N 1
ATOM 1225 C CA . GLU A 1 161 ? 10.931 -9.311 -14.038 1.00 92.94 161 GLU A CA 1
ATOM 1226 C C . GLU A 1 161 ? 10.574 -8.009 -13.326 1.00 92.94 161 GLU A C 1
ATOM 1228 O O . GLU A 1 161 ? 9.800 -7.200 -13.826 1.00 92.94 161 GLU A O 1
ATOM 1233 N N . PHE A 1 162 ? 11.172 -7.799 -12.157 1.00 94.12 162 PHE A N 1
ATOM 1234 C CA . PHE A 1 162 ? 10.932 -6.628 -11.325 1.00 94.12 162 PHE A CA 1
ATOM 1235 C C . PHE A 1 162 ? 11.287 -5.314 -12.036 1.00 94.12 162 PHE A C 1
ATOM 1237 O O . PHE A 1 162 ? 12.446 -5.102 -12.396 1.00 94.12 162 PHE A O 1
ATOM 1244 N N . GLU A 1 163 ? 10.324 -4.395 -12.122 1.00 94.88 163 GLU A N 1
ATOM 1245 C CA . GL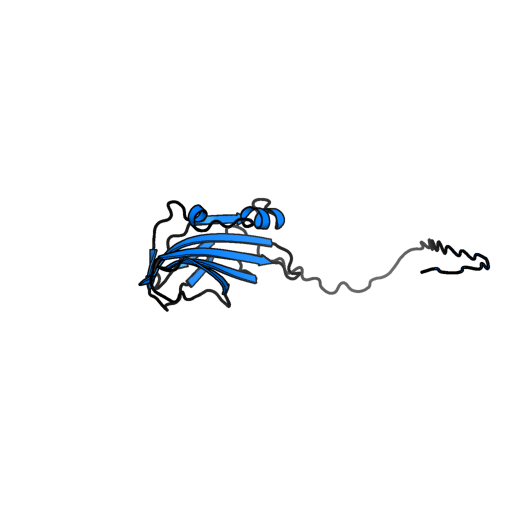U A 1 163 ? 10.541 -3.029 -12.617 1.00 94.88 163 GLU A CA 1
ATOM 1246 C C . GLU A 1 163 ? 10.454 -1.984 -11.502 1.00 94.88 163 GLU A C 1
ATOM 1248 O O . GLU A 1 163 ? 11.114 -0.953 -11.574 1.00 94.88 163 GLU A O 1
ATOM 1253 N N . GLY A 1 164 ? 9.707 -2.237 -10.427 1.00 95.56 164 GLY A N 1
ATOM 1254 C CA . GLY A 1 164 ? 9.638 -1.296 -9.313 1.00 95.56 164 GLY A CA 1
ATOM 1255 C C . GLY A 1 164 ? 8.696 -1.727 -8.201 1.00 95.56 164 GLY A C 1
ATOM 1256 O O . GLY A 1 164 ? 7.875 -2.631 -8.358 1.00 95.56 164 GLY A O 1
ATOM 1257 N N . ARG A 1 165 ? 8.803 -1.060 -7.051 1.00 96.38 165 ARG A N 1
ATOM 1258 C CA . ARG A 1 165 ? 7.905 -1.240 -5.911 1.00 96.38 165 ARG A CA 1
ATOM 1259 C C . ARG A 1 165 ? 7.755 0.039 -5.101 1.00 96.38 165 ARG A C 1
ATOM 1261 O O . ARG A 1 165 ? 8.738 0.686 -4.737 1.00 96.38 165 ARG A O 1
ATOM 1268 N N . VAL A 1 166 ? 6.516 0.341 -4.738 1.00 96.69 166 VAL A N 1
ATOM 1269 C CA . VAL A 1 166 ? 6.160 1.414 -3.810 1.00 96.69 166 VAL A CA 1
ATOM 1270 C C . VAL A 1 166 ? 5.363 0.816 -2.660 1.00 96.69 166 VAL A C 1
ATOM 1272 O O . VAL A 1 166 ? 4.486 -0.018 -2.874 1.00 96.69 166 VAL A O 1
ATOM 1275 N N . SER A 1 167 ? 5.659 1.243 -1.435 1.00 96.38 167 SER A N 1
ATOM 1276 C CA . SER A 1 167 ? 4.895 0.845 -0.257 1.00 96.38 167 SER A CA 1
ATOM 1277 C C . SER A 1 167 ? 4.490 2.052 0.577 1.00 96.38 167 SER A C 1
ATOM 1279 O O . SER A 1 167 ? 5.311 2.923 0.874 1.00 96.38 167 SER A O 1
ATOM 1281 N N . GLN A 1 168 ? 3.227 2.065 0.990 1.00 97.00 168 GLN A N 1
ATOM 1282 C CA . GLN A 1 168 ? 2.608 3.106 1.805 1.00 97.00 168 GLN A CA 1
ATOM 1283 C C . GLN A 1 168 ? 2.103 2.484 3.102 1.00 97.00 168 GLN A C 1
ATOM 1285 O O . GLN A 1 168 ? 1.428 1.456 3.071 1.00 97.00 168 GLN A O 1
ATOM 1290 N N . ALA A 1 169 ? 2.400 3.105 4.239 1.00 96.44 169 ALA A N 1
ATOM 1291 C CA . ALA A 1 169 ? 1.888 2.660 5.527 1.00 96.44 169 ALA A CA 1
ATOM 1292 C C . ALA A 1 169 ? 0.936 3.684 6.144 1.00 96.44 169 ALA A C 1
ATOM 1294 O O . ALA A 1 169 ? 1.213 4.882 6.121 1.00 96.44 169 ALA A O 1
ATOM 1295 N N . ALA A 1 170 ? -0.170 3.214 6.714 1.00 97.00 170 ALA A N 1
ATOM 1296 C CA . ALA A 1 170 ? -1.233 4.058 7.261 1.00 97.00 170 ALA A CA 1
ATOM 1297 C C . ALA A 1 170 ? -1.727 3.533 8.614 1.00 97.00 170 ALA A C 1
ATOM 1299 O O . ALA A 1 170 ? -1.636 2.337 8.902 1.00 97.00 170 ALA A O 1
ATOM 1300 N N . LYS A 1 171 ? -2.262 4.440 9.437 1.00 96.81 171 LYS A N 1
ATOM 1301 C CA . LYS A 1 171 ? -2.982 4.111 10.673 1.00 96.81 171 LYS A CA 1
ATOM 1302 C C . LYS A 1 171 ? -4.443 4.468 10.506 1.00 96.81 171 LYS A C 1
ATOM 1304 O O . LYS A 1 171 ? -4.751 5.621 10.214 1.00 96.81 171 LYS A O 1
ATOM 1309 N N . LEU A 1 172 ? -5.317 3.502 10.737 1.00 96.44 172 LEU A N 1
ATOM 131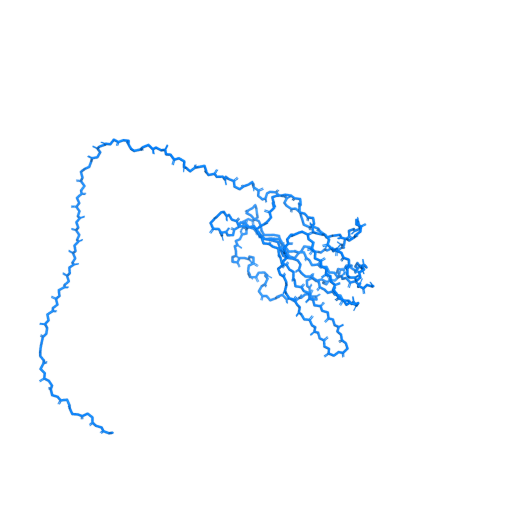0 C CA . LEU A 1 172 ? -6.754 3.680 10.623 1.00 96.44 172 LEU A CA 1
ATOM 1311 C C . LEU A 1 172 ? -7.444 3.508 11.974 1.00 96.44 172 LEU A C 1
ATOM 1313 O O . LEU A 1 172 ? -7.028 2.674 12.785 1.00 96.44 172 LEU A O 1
ATOM 1317 N N . ASP A 1 173 ? -8.510 4.271 12.177 1.00 96.31 173 ASP A N 1
ATOM 1318 C CA . ASP A 1 173 ? -9.546 3.992 13.171 1.00 96.31 173 ASP A CA 1
ATOM 1319 C C . ASP A 1 173 ? -10.818 3.604 12.411 1.00 96.31 173 ASP A C 1
ATOM 1321 O O . ASP A 1 173 ? -11.371 4.425 11.684 1.00 96.31 173 ASP A O 1
ATOM 1325 N N . VAL A 1 174 ? -11.207 2.331 12.489 1.00 96.25 174 VAL A N 1
ATOM 1326 C CA . VAL A 1 174 ? -12.336 1.762 11.744 1.00 96.25 174 VAL A CA 1
ATOM 1327 C C . VAL A 1 174 ? -13.584 1.815 12.622 1.00 96.25 174 VAL A C 1
ATOM 1329 O O . VAL A 1 174 ? -13.628 1.157 13.670 1.00 96.25 174 VAL A O 1
ATOM 1332 N N . GLU A 1 175 ? -14.591 2.569 12.181 1.00 93.88 175 GLU A N 1
ATOM 1333 C CA . GLU A 1 175 ? -15.828 2.871 12.920 1.00 93.88 175 GLU A CA 1
ATOM 1334 C C . GLU A 1 175 ? -17.094 2.240 12.337 1.00 93.88 175 GLU A C 1
ATOM 1336 O O . GLU A 1 175 ? -17.195 2.040 11.107 1.00 93.88 175 GLU A O 1
#

Solvent-accessible surface area (backbone atoms only — not comparable to full-atom values): 10978 Å² total; per-residue (Å²): 137,81,87,83,88,82,89,79,90,80,90,88,86,83,85,83,84,79,82,81,85,82,87,84,81,89,87,79,88,77,82,91,75,79,81,79,76,73,69,71,74,74,76,67,80,64,47,78,51,41,26,43,96,86,42,76,44,52,63,39,82,75,40,83,33,28,59,90,74,74,48,47,65,70,54,56,49,59,76,58,66,75,76,50,62,71,67,68,33,57,91,53,56,73,28,80,45,57,46,70,44,61,38,36,53,48,66,50,60,77,83,60,80,42,41,35,38,36,39,39,33,73,54,100,90,46,79,47,77,50,78,46,75,43,86,72,54,47,49,66,56,75,70,70,47,52,36,34,37,41,40,39,39,31,34,50,48,100,86,68,47,77,53,32,38,41,26,38,19,29,31,36,37,28,85

Organism: NCBI:txid45668